Protein AF-A0A382GUI8-F1 (afdb_monomer_lite)

Foldseek 3Di:
DQPQPDQDVVQVVVCVVVVDGDDPCRDDPVVVVVVVVVLLVVLVCCLVVVDPDPQADSVPRDGNPPPPCPDPVNPDCVVVVVVVVVD

Radius of gyration: 16.15 Å; chains: 1; bounding box: 35×31×39 Å

Organism: NCBI:txid408172

Structure (mmCIF, N/CA/C/O backbone):
data_AF-A0A382GUI8-F1
#
_entry.id   AF-A0A382GUI8-F1
#
loop_
_atom_site.group_PDB
_atom_site.id
_atom_site.type_symbol
_atom_site.label_atom_id
_atom_site.label_alt_id
_atom_site.label_comp_id
_atom_site.label_asym_id
_atom_site.label_entity_id
_atom_site.label_seq_id
_atom_site.pdbx_PDB_ins_code
_atom_site.Cartn_x
_atom_site.Cartn_y
_atom_site.Cartn_z
_atom_site.occupancy
_atom_site.B_iso_or_equiv
_atom_site.auth_seq_id
_atom_site.auth_comp_id
_atom_site.auth_asym_id
_atom_site.auth_atom_id
_atom_site.pdbx_PDB_model_num
ATOM 1 N N . MET A 1 1 ? 7.648 19.139 -5.990 1.00 39.88 1 MET A N 1
ATOM 2 C CA . MET A 1 1 ? 8.481 18.568 -7.070 1.00 39.88 1 MET A CA 1
ATOM 3 C C . MET A 1 1 ? 8.312 17.058 -7.044 1.00 39.88 1 MET A C 1
ATOM 5 O O . MET A 1 1 ? 8.647 16.446 -6.038 1.00 39.88 1 MET A O 1
ATOM 9 N N . HIS A 1 2 ? 7.696 16.494 -8.084 1.00 47.62 2 HIS A N 1
ATOM 10 C CA . HIS A 1 2 ? 7.553 15.050 -8.273 1.00 47.62 2 HIS A CA 1
ATOM 11 C C . HIS A 1 2 ? 8.880 14.495 -8.790 1.00 47.62 2 HIS A C 1
ATOM 13 O O . HIS A 1 2 ? 9.276 14.811 -9.907 1.00 47.62 2 HIS A O 1
ATOM 19 N N . THR A 1 3 ? 9.570 13.684 -7.995 1.00 51.59 3 THR A N 1
ATOM 20 C CA . THR A 1 3 ? 10.707 12.902 -8.489 1.00 51.59 3 THR A CA 1
ATOM 21 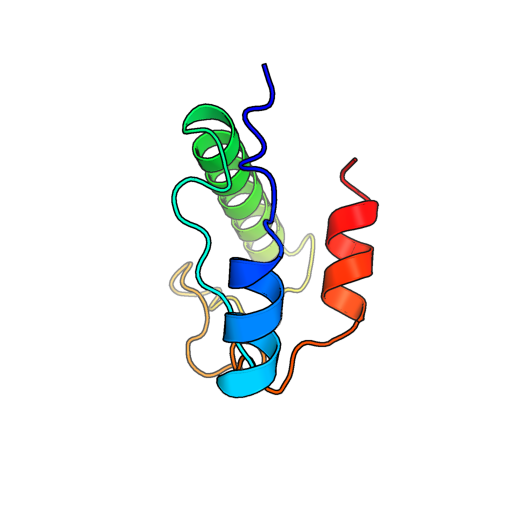C C . THR A 1 3 ? 10.165 11.540 -8.899 1.00 51.59 3 THR A C 1
ATOM 23 O O . THR A 1 3 ? 10.195 10.597 -8.117 1.00 51.59 3 THR A O 1
ATOM 26 N N . GLN A 1 4 ? 9.569 11.451 -10.089 1.00 62.53 4 GLN A N 1
ATOM 27 C CA . GLN A 1 4 ? 9.299 10.144 -10.683 1.00 62.53 4 GLN A CA 1
ATOM 28 C C . GLN A 1 4 ? 10.637 9.586 -11.160 1.00 62.53 4 GLN A C 1
ATOM 30 O O . GLN A 1 4 ? 11.297 10.195 -12.000 1.00 62.53 4 GLN A O 1
ATOM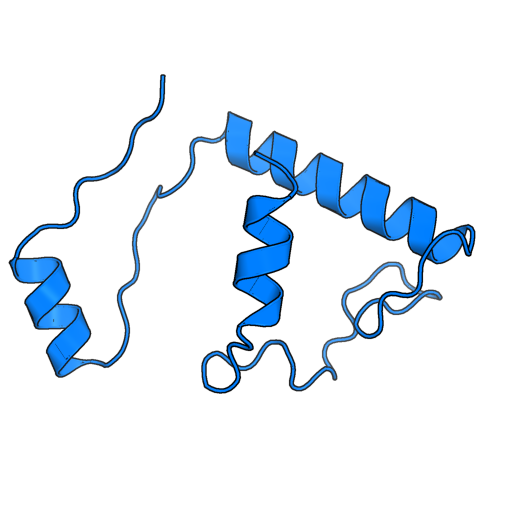 35 N N . VAL A 1 5 ? 11.063 8.461 -10.583 1.00 69.56 5 VAL A N 1
ATOM 36 C CA . VAL A 1 5 ? 12.165 7.679 -11.146 1.00 69.56 5 VAL A CA 1
ATOM 37 C C . VAL A 1 5 ? 11.667 7.157 -12.497 1.00 69.56 5 VAL A C 1
ATOM 39 O O . VAL A 1 5 ? 10.651 6.459 -12.514 1.00 69.56 5 VAL A O 1
ATOM 42 N N . PRO A 1 6 ? 12.291 7.536 -13.625 1.00 82.69 6 PRO A N 1
ATOM 43 C CA . PRO A 1 6 ? 11.837 7.083 -14.929 1.00 82.69 6 PRO A CA 1
ATOM 44 C C . PRO A 1 6 ? 12.057 5.575 -15.045 1.00 82.69 6 PRO A C 1
ATOM 46 O O . PRO A 1 6 ? 13.138 5.083 -14.726 1.00 82.69 6 PRO A O 1
ATOM 49 N N . ILE A 1 7 ? 11.032 4.861 -15.506 1.00 87.81 7 ILE A N 1
ATOM 50 C CA . ILE A 1 7 ? 11.135 3.437 -15.831 1.00 87.81 7 ILE A CA 1
ATOM 51 C C . ILE A 1 7 ? 11.976 3.317 -17.102 1.00 87.81 7 ILE A C 1
ATOM 53 O O . ILE A 1 7 ? 11.681 3.954 -18.115 1.00 87.81 7 ILE A O 1
ATOM 57 N N . THR A 1 8 ? 13.044 2.531 -17.037 1.00 91.44 8 THR A N 1
ATOM 58 C CA . THR A 1 8 ? 13.958 2.288 -18.155 1.00 91.44 8 THR A CA 1
ATOM 59 C C . THR A 1 8 ? 13.585 1.015 -18.913 1.00 91.44 8 THR A C 1
ATOM 61 O O . THR A 1 8 ? 12.841 0.179 -18.409 1.00 91.44 8 THR A O 1
ATOM 64 N N . GLN A 1 9 ? 14.138 0.823 -20.116 1.00 91.69 9 GLN A N 1
ATOM 65 C CA . GLN A 1 9 ? 13.937 -0.425 -20.865 1.00 91.69 9 GLN A CA 1
ATOM 66 C C . GLN A 1 9 ? 14.435 -1.649 -20.082 1.00 91.69 9 GLN A C 1
ATOM 68 O O . GLN A 1 9 ? 13.762 -2.668 -20.046 1.00 91.69 9 GLN A O 1
ATOM 73 N N . ASN A 1 10 ? 15.552 -1.517 -19.362 1.00 92.38 10 ASN A N 1
ATOM 74 C CA . ASN A 1 10 ? 16.061 -2.586 -18.506 1.00 92.38 10 ASN A CA 1
ATOM 75 C C . ASN A 1 10 ? 15.068 -2.965 -17.392 1.00 92.38 10 ASN A C 1
ATOM 77 O O . ASN A 1 10 ? 14.957 -4.132 -17.037 1.00 92.38 10 ASN A O 1
ATOM 81 N N . ASP A 1 11 ? 14.325 -1.999 -16.846 1.00 91.50 11 ASP A N 1
ATOM 82 C CA . ASP A 1 11 ? 13.291 -2.280 -15.845 1.00 91.50 11 ASP A CA 1
ATOM 83 C C . ASP A 1 11 ? 12.111 -3.063 -16.445 1.00 91.50 11 ASP A C 1
ATOM 85 O O . ASP A 1 11 ? 11.537 -3.928 -15.782 1.00 91.50 11 ASP A O 1
ATOM 89 N N . VAL A 1 12 ? 11.770 -2.786 -17.708 1.00 92.31 12 VAL A N 1
ATOM 90 C CA . VAL A 1 12 ? 10.751 -3.528 -18.469 1.00 92.31 12 VAL A CA 1
ATOM 91 C C . VAL A 1 12 ? 11.211 -4.958 -18.739 1.00 92.31 12 VAL A C 1
ATOM 93 O O . VAL A 1 12 ? 10.429 -5.895 -18.571 1.00 92.31 12 VAL A O 1
ATOM 96 N N . ASP A 1 13 ? 12.476 -5.137 -19.106 1.00 93.56 13 ASP A N 1
ATOM 97 C CA . ASP A 1 13 ? 13.050 -6.455 -19.371 1.00 93.56 13 ASP A CA 1
ATOM 98 C C . ASP A 1 13 ? 13.068 -7.297 -18.077 1.00 93.56 13 ASP A C 1
ATOM 100 O O . ASP A 1 13 ? 12.563 -8.418 -18.056 1.00 93.56 13 ASP A O 1
ATOM 104 N N . VAL A 1 14 ? 13.505 -6.714 -16.950 1.00 90.62 14 VAL A N 1
ATOM 105 C CA . VAL A 1 14 ? 13.467 -7.360 -15.622 1.00 90.62 14 VAL A CA 1
ATOM 106 C C . VAL A 1 14 ? 12.044 -7.737 -15.209 1.00 90.62 14 VAL A C 1
ATOM 108 O O . VAL A 1 14 ? 11.825 -8.835 -14.698 1.00 90.62 14 VAL A O 1
ATOM 111 N N . TYR A 1 15 ? 11.069 -6.850 -15.423 1.00 92.56 15 TYR A N 1
ATOM 112 C CA . TYR A 1 15 ? 9.667 -7.153 -15.144 1.00 92.56 15 TYR A CA 1
ATOM 113 C C . TYR A 1 15 ? 9.162 -8.329 -15.984 1.00 92.56 15 TYR A C 1
ATOM 115 O O . TYR A 1 15 ? 8.472 -9.200 -15.461 1.00 92.56 15 TYR A O 1
ATOM 123 N N . THR A 1 16 ? 9.517 -8.361 -17.269 1.00 92.00 16 THR A N 1
ATOM 124 C CA . THR A 1 16 ? 9.096 -9.418 -18.197 1.00 92.00 16 THR A CA 1
ATOM 125 C C . THR A 1 16 ? 9.664 -10.776 -17.785 1.00 92.00 16 THR A C 1
ATOM 127 O O . THR A 1 16 ? 8.943 -11.771 -17.817 1.00 92.00 16 THR A O 1
ATOM 130 N N . ASP A 1 17 ? 10.916 -10.809 -17.328 1.00 91.62 17 ASP A N 1
ATOM 131 C CA . ASP A 1 17 ? 11.590 -12.044 -16.923 1.00 91.62 17 ASP A CA 1
ATOM 132 C C . ASP A 1 17 ? 11.154 -12.547 -15.538 1.00 91.62 17 ASP A C 1
ATOM 134 O O . ASP A 1 17 ? 11.024 -13.753 -15.322 1.00 91.62 17 ASP A O 1
ATOM 138 N N . LEU A 1 18 ? 10.945 -11.640 -14.577 1.00 90.94 18 LEU A N 1
ATOM 139 C CA . LEU A 1 18 ? 10.676 -11.997 -13.177 1.00 90.94 18 LEU A CA 1
ATOM 140 C C . LEU A 1 18 ? 9.191 -11.943 -12.797 1.00 90.94 18 LEU A C 1
ATOM 142 O O . LEU A 1 18 ? 8.813 -12.451 -11.742 1.00 90.94 18 LEU A O 1
ATOM 146 N N . GLY A 1 19 ? 8.352 -11.299 -13.610 1.00 90.31 19 GLY A N 1
ATOM 147 C CA . GLY A 1 19 ? 6.943 -11.024 -13.314 1.00 90.31 19 GLY A CA 1
ATOM 148 C C . GLY A 1 19 ? 6.716 -9.898 -12.296 1.00 90.31 19 GLY A C 1
ATOM 149 O O . GLY A 1 19 ? 5.573 -9.611 -11.942 1.00 90.31 19 GLY A O 1
ATOM 150 N N . TYR A 1 20 ? 7.778 -9.249 -11.804 1.00 86.56 20 TYR A N 1
ATOM 151 C CA . TYR A 1 20 ? 7.696 -8.129 -10.865 1.00 86.56 20 TYR A CA 1
ATOM 152 C C . TYR A 1 20 ? 8.885 -7.170 -11.007 1.00 86.56 20 TYR A C 1
ATOM 154 O O . TYR A 1 20 ? 9.968 -7.545 -11.449 1.00 86.56 20 TYR A O 1
ATOM 162 N N . LEU A 1 21 ? 8.688 -5.919 -10.580 1.00 87.06 21 LEU A N 1
ATOM 163 C CA . LEU A 1 21 ? 9.719 -4.880 -10.556 1.00 87.06 21 LEU A CA 1
ATOM 164 C C . LEU A 1 21 ? 9.677 -4.126 -9.225 1.00 87.06 21 LEU A C 1
ATOM 166 O O . LEU A 1 21 ? 8.615 -3.704 -8.768 1.00 87.06 21 LEU A O 1
ATOM 170 N N . VAL A 1 22 ? 10.843 -3.916 -8.611 1.00 86.44 22 VAL A N 1
ATOM 171 C CA . VAL A 1 22 ? 10.968 -3.159 -7.358 1.00 86.44 22 VAL A CA 1
ATOM 172 C C . VAL A 1 22 ? 11.541 -1.775 -7.638 1.00 86.44 22 VAL A C 1
ATOM 174 O O . VAL A 1 22 ? 12.744 -1.621 -7.841 1.00 86.44 22 VAL A O 1
ATOM 177 N N . ILE A 1 23 ? 10.693 -0.749 -7.566 1.00 83.69 23 ILE A N 1
ATOM 178 C CA . ILE A 1 23 ? 11.116 0.648 -7.710 1.00 83.69 23 ILE A CA 1
ATOM 179 C C . ILE A 1 23 ? 11.423 1.234 -6.332 1.00 83.69 23 ILE A C 1
ATOM 181 O O . ILE A 1 23 ? 10.547 1.398 -5.480 1.00 83.69 23 ILE A O 1
ATOM 185 N N . ARG A 1 24 ? 12.690 1.585 -6.105 1.00 84.12 24 ARG A N 1
ATOM 186 C CA . ARG A 1 24 ? 13.109 2.275 -4.879 1.00 84.12 24 ARG A CA 1
ATOM 187 C C . ARG A 1 24 ? 12.817 3.765 -4.992 1.00 84.12 24 ARG A C 1
ATOM 189 O O . ARG A 1 24 ? 13.005 4.359 -6.046 1.00 84.12 24 ARG A O 1
ATOM 196 N N . ASN A 1 25 ? 12.407 4.374 -3.879 1.00 83.69 25 ASN A N 1
ATOM 197 C CA . ASN A 1 25 ? 12.097 5.806 -3.801 1.00 83.69 25 ASN A CA 1
ATOM 198 C C . ASN A 1 25 ? 11.026 6.266 -4.810 1.00 83.69 25 ASN A C 1
ATOM 200 O O . ASN A 1 25 ? 11.070 7.400 -5.277 1.00 83.69 25 ASN A O 1
ATOM 204 N N . ALA A 1 26 ? 10.049 5.404 -5.119 1.00 84.06 26 ALA A N 1
ATOM 205 C CA . ALA A 1 26 ? 8.935 5.734 -6.014 1.00 84.06 26 ALA A CA 1
ATOM 206 C C . ALA A 1 26 ? 8.108 6.944 -5.530 1.00 84.06 26 ALA A C 1
ATOM 208 O O . ALA A 1 26 ? 7.501 7.652 -6.330 1.00 84.06 26 ALA A O 1
ATOM 209 N N . PHE A 1 27 ? 8.109 7.202 -4.217 1.00 82.56 27 PHE A N 1
ATOM 210 C CA . PHE A 1 27 ? 7.442 8.341 -3.599 1.00 82.56 27 PHE A CA 1
ATOM 211 C C . PHE A 1 27 ? 8.423 9.199 -2.806 1.00 82.56 27 PHE A C 1
ATOM 213 O O . PHE A 1 27 ? 9.352 8.701 -2.166 1.00 82.56 27 PHE A O 1
ATOM 220 N N . THR A 1 28 ? 8.168 10.508 -2.787 1.00 85.06 28 THR A N 1
ATOM 221 C CA . THR A 1 28 ? 8.874 11.424 -1.891 1.00 85.06 28 THR A CA 1
ATOM 222 C C . THR A 1 28 ? 8.492 11.147 -0.438 1.00 85.06 28 THR A C 1
ATOM 224 O O . THR A 1 28 ? 7.386 10.690 -0.139 1.00 85.06 28 THR A O 1
ATOM 227 N N . LYS A 1 29 ? 9.373 11.513 0.500 1.00 87.31 29 LYS A N 1
ATOM 228 C CA . LYS A 1 29 ? 9.084 11.410 1.938 1.00 87.31 29 LYS A CA 1
ATOM 229 C C . LYS A 1 29 ? 7.791 12.135 2.329 1.00 87.31 29 LYS A C 1
ATOM 231 O O . LYS A 1 29 ? 7.019 11.606 3.120 1.00 87.31 29 LYS A O 1
ATOM 236 N N . SER A 1 30 ? 7.540 13.312 1.750 1.00 85.19 30 SER A N 1
ATOM 237 C CA . SER A 1 30 ? 6.311 14.069 2.004 1.00 85.19 30 SER A CA 1
ATOM 238 C C . SER A 1 30 ? 5.067 13.321 1.531 1.00 85.19 30 SER A C 1
ATOM 240 O O . SER A 1 30 ? 4.093 13.249 2.271 1.00 85.19 30 SER A O 1
ATOM 242 N N . ARG A 1 31 ? 5.105 12.699 0.344 1.00 85.88 31 ARG A N 1
ATOM 243 C CA . ARG A 1 31 ? 3.979 11.904 -0.160 1.00 85.88 31 ARG A CA 1
ATOM 244 C C . ARG A 1 31 ? 3.730 10.679 0.713 1.00 85.88 31 ARG A C 1
ATOM 246 O O . ARG A 1 31 ? 2.578 10.403 1.019 1.00 85.88 31 ARG A O 1
ATOM 253 N N . ILE A 1 32 ? 4.785 9.997 1.165 1.00 86.06 32 ILE A N 1
ATOM 254 C CA . ILE A 1 32 ? 4.663 8.875 2.109 1.00 86.06 32 ILE A CA 1
ATOM 255 C C . I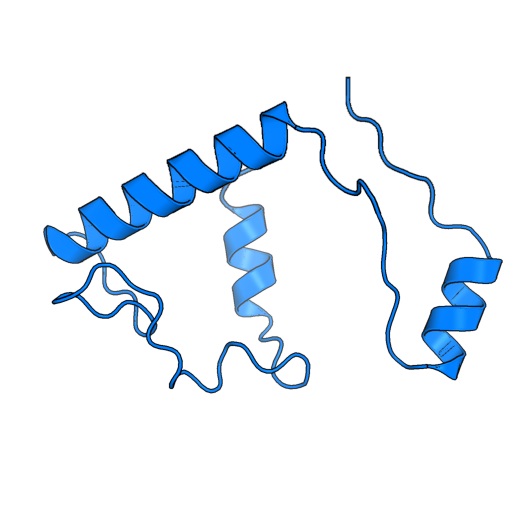LE A 1 32 ? 3.981 9.338 3.403 1.00 86.06 32 ILE A C 1
ATOM 257 O O . ILE A 1 32 ? 3.046 8.693 3.862 1.00 86.06 32 ILE A O 1
ATOM 261 N N . GLN A 1 33 ? 4.393 10.478 3.966 1.00 86.88 33 GLN A N 1
ATOM 262 C CA . GLN A 1 33 ? 3.764 11.034 5.169 1.00 86.88 33 GLN A CA 1
ATOM 263 C C . GLN A 1 33 ? 2.285 11.369 4.949 1.00 86.88 33 GLN A C 1
ATOM 265 O O . GLN A 1 33 ? 1.457 11.029 5.789 1.00 86.88 33 GLN A O 1
ATOM 270 N N . SER A 1 34 ? 1.935 11.986 3.818 1.00 82.12 34 SER A N 1
ATOM 271 C CA . SER A 1 34 ? 0.537 12.268 3.482 1.00 82.12 34 SER A CA 1
ATOM 272 C C . SER A 1 34 ? -0.302 10.995 3.353 1.00 82.12 34 SER A C 1
ATOM 274 O O . SER A 1 34 ? -1.426 10.969 3.844 1.00 82.12 34 SER A O 1
ATOM 276 N N . LEU A 1 35 ? 0.243 9.937 2.742 1.00 84.62 35 LEU A N 1
ATOM 277 C CA . LEU A 1 35 ? -0.443 8.649 2.608 1.00 84.62 35 LEU A CA 1
ATOM 278 C C . LEU A 1 35 ? -0.682 7.987 3.967 1.00 84.62 35 LEU A C 1
ATOM 280 O O . LEU A 1 35 ? -1.779 7.502 4.215 1.00 84.62 35 LEU A O 1
ATOM 284 N N . LEU A 1 36 ? 0.306 8.017 4.866 1.00 84.69 36 LEU A N 1
ATOM 285 C CA . LEU A 1 36 ? 0.144 7.492 6.225 1.00 84.69 36 LEU A CA 1
ATOM 286 C C . LEU A 1 36 ? -0.990 8.210 6.969 1.00 84.69 36 LEU A C 1
ATOM 288 O O . LEU A 1 36 ? -1.877 7.558 7.506 1.00 84.69 36 LEU A O 1
ATOM 292 N N . VAL A 1 37 ? -1.021 9.546 6.911 1.00 84.81 37 VAL A N 1
ATOM 293 C CA . VAL A 1 37 ? -2.086 10.346 7.541 1.00 84.81 37 VAL A CA 1
ATOM 294 C C . VAL A 1 37 ? -3.463 10.036 6.945 1.00 84.81 37 VAL A C 1
ATOM 296 O O . VAL A 1 37 ? -4.455 9.998 7.672 1.00 84.81 37 VAL A O 1
ATOM 299 N N . ALA A 1 38 ? -3.551 9.824 5.631 1.00 83.12 38 ALA A N 1
ATOM 300 C CA . ALA A 1 38 ? -4.804 9.451 4.979 1.00 83.12 38 ALA A CA 1
ATOM 301 C C . ALA A 1 38 ? -5.299 8.071 5.443 1.00 83.12 38 ALA A C 1
ATOM 303 O O . ALA A 1 38 ? -6.477 7.922 5.766 1.00 83.12 38 ALA A O 1
ATOM 304 N N . VAL A 1 39 ? -4.397 7.089 5.548 1.00 82.62 39 VAL A N 1
ATOM 305 C CA . VAL A 1 39 ? -4.716 5.748 6.060 1.00 82.62 39 VAL A CA 1
ATOM 306 C C . VAL A 1 39 ? -5.177 5.807 7.518 1.00 82.62 39 VAL A C 1
ATOM 308 O O . VAL A 1 39 ? -6.178 5.178 7.852 1.00 82.62 39 VAL A O 1
ATOM 311 N N . ASP A 1 40 ? -4.526 6.603 8.369 1.00 83.25 40 ASP A N 1
ATOM 312 C CA . ASP A 1 40 ? -4.946 6.776 9.766 1.00 83.25 40 ASP A CA 1
ATOM 313 C C . ASP A 1 40 ? -6.374 7.328 9.868 1.00 83.25 40 ASP A C 1
ATOM 315 O O . ASP A 1 40 ? -7.208 6.777 10.587 1.00 83.25 40 ASP A O 1
ATOM 319 N N . ARG A 1 41 ? -6.700 8.361 9.079 1.00 82.62 41 ARG A N 1
ATOM 320 C CA . ARG A 1 41 ? -8.062 8.922 9.023 1.00 82.62 41 ARG A CA 1
ATOM 321 C C . ARG A 1 41 ? -9.080 7.910 8.516 1.00 82.62 41 ARG A C 1
ATOM 323 O O . ARG A 1 41 ? -10.208 7.870 8.999 1.0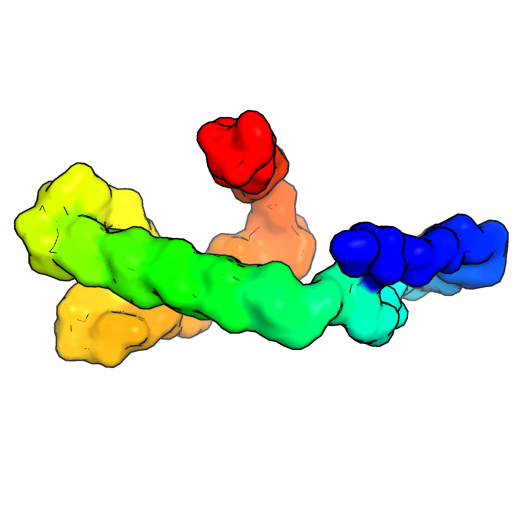0 82.62 41 ARG A O 1
ATOM 330 N N . LEU A 1 42 ? -8.699 7.105 7.529 1.00 80.44 42 LEU A N 1
ATOM 331 C CA . LEU A 1 42 ? -9.552 6.063 6.976 1.00 80.44 42 LEU A CA 1
ATOM 332 C C . LEU A 1 42 ? -9.873 4.993 8.034 1.00 80.44 42 LEU A C 1
ATOM 334 O O . LEU A 1 42 ? -11.031 4.594 8.164 1.00 80.44 42 LEU A O 1
ATOM 338 N N . ILE A 1 43 ? -8.875 4.590 8.826 1.00 79.75 43 ILE A N 1
ATOM 339 C CA . ILE A 1 43 ? -9.054 3.701 9.981 1.00 79.75 43 ILE A CA 1
ATOM 340 C C . ILE A 1 43 ? -9.996 4.345 11.006 1.00 79.75 43 ILE A C 1
ATOM 342 O O . ILE A 1 43 ? -10.933 3.691 11.457 1.00 79.75 43 ILE A O 1
ATOM 346 N N . ASP A 1 44 ? -9.794 5.620 11.346 1.00 83.12 44 ASP A N 1
ATOM 347 C CA . ASP A 1 44 ? -10.632 6.327 12.322 1.00 83.12 44 ASP A CA 1
ATOM 348 C C . ASP A 1 44 ? -12.109 6.347 11.911 1.00 83.12 44 ASP A C 1
ATOM 350 O O . ASP A 1 44 ? -12.974 6.014 12.721 1.00 83.12 44 ASP A O 1
ATOM 354 N N . ARG A 1 45 ? -12.404 6.640 10.639 1.00 81.44 45 ARG A N 1
ATOM 355 C CA . ARG A 1 45 ? -13.773 6.570 10.096 1.00 81.44 45 ARG A CA 1
ATOM 356 C C . ARG A 1 45 ? -14.358 5.163 10.174 1.00 81.44 45 ARG A C 1
ATOM 358 O O . ARG A 1 45 ? -15.518 4.992 10.541 1.00 81.44 45 ARG A O 1
ATOM 365 N N . ALA A 1 46 ? -13.563 4.141 9.860 1.00 80.00 46 ALA A N 1
ATOM 366 C CA . ALA A 1 46 ? -14.031 2.759 9.911 1.00 80.00 46 ALA A CA 1
ATOM 367 C C . ALA A 1 46 ? -14.372 2.294 11.336 1.00 80.00 46 ALA A C 1
ATOM 369 O O . ALA A 1 46 ? -15.285 1.485 11.536 1.00 80.00 46 ALA A O 1
ATOM 370 N N . LEU A 1 47 ? -13.652 2.819 12.330 1.00 80.00 47 LEU A N 1
ATOM 371 C CA . LEU A 1 47 ? -13.922 2.594 13.751 1.00 80.00 47 LEU A CA 1
ATOM 372 C C . LEU A 1 47 ? -15.128 3.391 14.245 1.00 80.00 47 LEU A C 1
ATOM 374 O O . LEU A 1 47 ? -15.889 2.875 15.058 1.00 80.00 47 LEU A O 1
ATOM 378 N N . ALA A 1 48 ? -15.322 4.610 13.735 1.00 84.88 48 ALA A N 1
ATOM 379 C CA . ALA A 1 48 ? -16.514 5.416 13.993 1.00 84.88 48 ALA A CA 1
ATOM 380 C C . ALA A 1 48 ? -17.790 4.810 13.374 1.00 84.88 48 ALA A C 1
ATOM 382 O O . ALA A 1 48 ? -18.895 5.183 13.757 1.00 84.88 48 ALA A O 1
ATOM 383 N N . GLY A 1 49 ? -17.640 3.841 12.463 1.00 81.12 49 GLY A N 1
ATOM 384 C CA . GLY A 1 49 ? -18.747 3.201 11.754 1.00 81.12 49 GLY A CA 1
ATOM 385 C C . GLY A 1 49 ? -19.178 3.949 10.492 1.00 81.12 49 GLY A C 1
ATOM 386 O O . GLY A 1 49 ? -20.150 3.545 9.863 1.00 81.12 49 GLY A O 1
ATOM 387 N N . ASP A 1 50 ? -18.439 4.988 10.093 1.00 77.06 50 ASP A N 1
ATOM 388 C CA . ASP A 1 50 ? -18.731 5.803 8.909 1.00 77.06 50 ASP A CA 1
ATOM 389 C C . ASP A 1 50 ? -18.434 5.059 7.597 1.00 77.06 50 ASP A C 1
ATOM 391 O O . ASP A 1 50 ? -18.955 5.413 6.540 1.00 77.06 50 ASP A O 1
ATOM 395 N N . CYS A 1 51 ? -17.575 4.034 7.638 1.00 71.62 51 CYS A N 1
ATOM 396 C CA . CYS A 1 51 ? -17.313 3.157 6.501 1.00 71.62 51 CYS A CA 1
ATOM 397 C C . CYS A 1 51 ? -16.944 1.730 6.937 1.00 71.62 51 CYS A C 1
ATOM 399 O O . CYS A 1 51 ? -16.417 1.504 8.026 1.00 71.62 51 CYS A O 1
ATOM 401 N N . GLU A 1 52 ? -17.181 0.743 6.074 1.00 70.00 52 GLU A N 1
ATOM 402 C CA . GLU A 1 52 ? -16.723 -0.630 6.298 1.00 70.00 52 GLU A CA 1
ATOM 403 C C . GLU A 1 52 ? -15.424 -0.901 5.544 1.00 70.00 52 GLU A C 1
ATOM 405 O O . GLU A 1 52 ? -15.317 -0.647 4.347 1.00 70.00 52 GLU A O 1
ATOM 410 N N . ILE A 1 53 ? -14.425 -1.431 6.252 1.00 70.31 53 ILE A N 1
ATOM 411 C CA . ILE A 1 53 ? -13.137 -1.807 5.669 1.00 70.31 53 ILE A CA 1
ATOM 412 C C . ILE A 1 53 ? -12.830 -3.234 6.099 1.00 70.31 53 ILE A C 1
ATOM 414 O O . ILE A 1 53 ? -12.421 -3.482 7.232 1.00 70.31 53 ILE A O 1
ATOM 418 N N . GLY A 1 54 ? -13.045 -4.178 5.181 1.00 65.81 54 GLY A N 1
ATOM 419 C CA . GLY A 1 54 ? -12.994 -5.620 5.458 1.00 65.81 54 GLY A CA 1
ATOM 420 C C . GLY A 1 54 ? -11.620 -6.166 5.858 1.00 65.81 54 GLY A C 1
ATOM 421 O O . GLY A 1 54 ? -11.519 -7.308 6.295 1.00 65.81 54 GLY A O 1
ATOM 422 N N . TRP A 1 55 ? -10.561 -5.366 5.732 1.00 66.88 55 TRP A N 1
ATOM 423 C CA . TRP A 1 55 ? -9.193 -5.739 6.093 1.00 66.88 55 TRP A CA 1
ATOM 424 C C . TRP A 1 55 ? -8.653 -4.974 7.308 1.00 66.88 55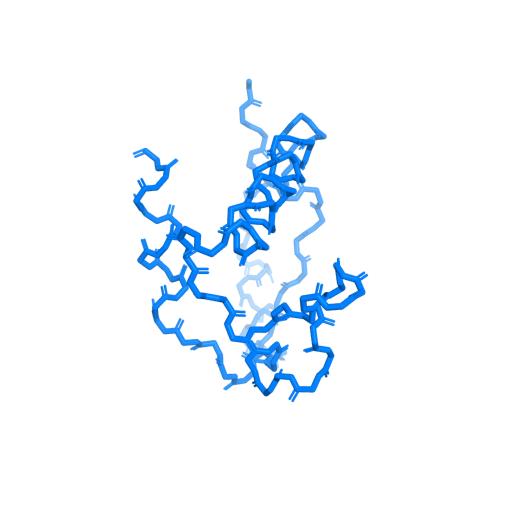 TRP A C 1
ATOM 426 O O . TRP A 1 55 ? -7.463 -5.073 7.580 1.00 66.88 55 TRP A O 1
ATOM 436 N N . ILE A 1 56 ? -9.476 -4.237 8.061 1.00 65.50 56 ILE A N 1
ATOM 437 C CA . ILE A 1 56 ? -9.065 -3.618 9.333 1.00 65.50 56 ILE A CA 1
ATOM 438 C C . ILE A 1 56 ? -9.669 -4.402 10.497 1.00 65.50 56 ILE A C 1
ATOM 440 O O . ILE A 1 56 ? -10.886 -4.545 10.607 1.00 65.50 56 ILE A O 1
ATOM 444 N N . ASP A 1 57 ? -8.813 -4.863 11.407 1.00 66.06 57 ASP A N 1
ATOM 445 C CA . ASP A 1 57 ? -9.249 -5.337 12.714 1.00 66.06 57 ASP A CA 1
ATOM 446 C C . ASP A 1 57 ? -9.630 -4.130 13.580 1.00 66.06 57 ASP A C 1
ATOM 448 O O . ASP A 1 57 ? -8.771 -3.398 14.089 1.00 66.06 57 ASP A O 1
ATOM 452 N N . LYS A 1 58 ? -10.941 -3.931 13.746 1.00 64.88 58 LYS A N 1
ATOM 453 C CA . LYS A 1 58 ? -11.510 -2.819 14.514 1.00 64.88 58 LYS A CA 1
ATOM 454 C C . LYS A 1 58 ? -11.089 -2.831 15.991 1.00 64.88 58 LYS A C 1
ATOM 456 O O . LYS A 1 58 ? -11.050 -1.774 16.611 1.00 64.88 58 LYS A O 1
ATOM 461 N N . GLY A 1 59 ? -10.747 -3.990 16.559 1.00 66.06 59 GLY A N 1
ATOM 462 C CA . GLY A 1 59 ? -10.315 -4.097 17.955 1.00 66.06 59 GLY A CA 1
ATOM 463 C C . GLY A 1 59 ? -8.875 -3.639 18.183 1.00 66.06 59 GLY A C 1
ATOM 464 O O . GLY A 1 59 ? -8.553 -3.140 19.257 1.00 66.06 59 GLY A O 1
ATOM 465 N N . ASN A 1 60 ? -8.017 -3.774 17.168 1.00 64.62 60 ASN A N 1
ATOM 466 C CA . ASN A 1 60 ? -6.574 -3.572 17.308 1.00 64.62 60 ASN A CA 1
ATOM 467 C C . ASN A 1 60 ? -6.008 -2.433 16.447 1.00 64.62 60 ASN A C 1
ATOM 469 O O . ASN A 1 60 ? -4.820 -2.141 16.551 1.00 64.62 60 ASN A O 1
ATOM 473 N N . ARG A 1 61 ? -6.824 -1.782 15.600 1.00 65.62 61 ARG A N 1
ATOM 474 C CA . ARG A 1 61 ? -6.375 -0.779 14.606 1.00 65.62 61 ARG A CA 1
ATOM 475 C C . ARG A 1 61 ? -5.274 -1.304 13.677 1.00 65.62 61 ARG A C 1
ATOM 477 O O . ARG A 1 61 ? -4.456 -0.540 13.172 1.00 65.62 61 ARG A O 1
ATOM 484 N N . LEU A 1 62 ? -5.227 -2.617 13.476 1.00 60.84 62 LEU A N 1
ATOM 485 C CA . LEU A 1 62 ? -4.222 -3.269 12.649 1.00 60.84 62 LEU A CA 1
ATOM 486 C C . LEU A 1 62 ? -4.862 -3.758 11.352 1.00 60.84 62 LEU A C 1
ATOM 488 O O . LEU A 1 62 ? -6.027 -4.166 11.364 1.00 60.84 62 LEU A O 1
ATOM 492 N N . PRO A 1 63 ? -4.108 -3.791 10.239 1.00 57.38 63 PRO A N 1
ATOM 493 C CA . PRO A 1 63 ? -4.513 -4.571 9.086 1.00 57.38 63 PRO A CA 1
ATOM 494 C C . PRO A 1 63 ? -4.750 -6.013 9.539 1.00 57.38 63 PRO A C 1
ATOM 496 O O . PRO A 1 63 ? -3.860 -6.651 10.112 1.00 57.38 63 PRO A O 1
ATOM 499 N N . ALA A 1 64 ? -5.948 -6.527 9.292 1.00 57.94 64 ALA A N 1
ATOM 500 C CA . ALA A 1 64 ? -6.272 -7.928 9.431 1.00 57.94 64 ALA A CA 1
ATOM 501 C C . ALA A 1 64 ? -5.373 -8.697 8.454 1.00 57.94 64 ALA A C 1
ATOM 503 O O . ALA A 1 64 ? -5.673 -8.832 7.268 1.00 57.94 64 ALA A O 1
ATOM 504 N N . ARG A 1 65 ? -4.242 -9.208 8.957 1.00 49.66 65 ARG A N 1
ATOM 505 C CA . ARG A 1 65 ? -3.235 -9.971 8.189 1.00 49.66 65 ARG A CA 1
ATOM 506 C C . ARG A 1 65 ? -3.788 -11.245 7.523 1.00 49.66 65 ARG A C 1
ATOM 508 O O . ARG A 1 65 ? -3.048 -11.942 6.844 1.00 49.66 65 ARG A O 1
ATOM 515 N N . MET A 1 66 ? -5.069 -11.546 7.727 1.00 45.34 66 MET A N 1
ATOM 516 C CA . MET A 1 66 ? -5.793 -12.710 7.213 1.00 45.34 66 MET A CA 1
ATOM 517 C C . MET A 1 66 ? -6.598 -12.409 5.935 1.00 45.34 66 MET A C 1
ATOM 519 O O . MET A 1 66 ? -7.218 -13.311 5.370 1.00 45.34 66 MET A O 1
ATOM 523 N N . GLY A 1 67 ? -6.604 -11.163 5.453 1.00 45.44 67 GLY A N 1
ATOM 524 C CA . GLY A 1 67 ? -7.200 -10.825 4.167 1.00 45.44 67 GLY A CA 1
ATOM 525 C C . GLY A 1 67 ? -6.321 -11.320 3.021 1.00 45.44 67 GLY A C 1
ATOM 526 O O . GLY A 1 67 ? -5.258 -10.768 2.760 1.00 45.44 67 GLY A O 1
ATOM 527 N N . HIS A 1 68 ? -6.810 -12.296 2.265 1.00 48.50 68 HIS A N 1
ATOM 528 C CA . HIS A 1 68 ? -6.298 -12.751 0.960 1.00 48.50 68 HIS A CA 1
ATOM 529 C C . HIS A 1 68 ? -6.156 -11.623 -0.093 1.00 48.50 68 HIS A C 1
ATOM 531 O O . HIS A 1 68 ? -5.721 -11.881 -1.209 1.00 48.50 68 HIS A O 1
ATOM 537 N N . LEU A 1 69 ? -6.509 -10.389 0.277 1.00 47.28 69 LEU A N 1
ATOM 538 C CA . LEU A 1 69 ? -6.457 -9.144 -0.487 1.00 47.28 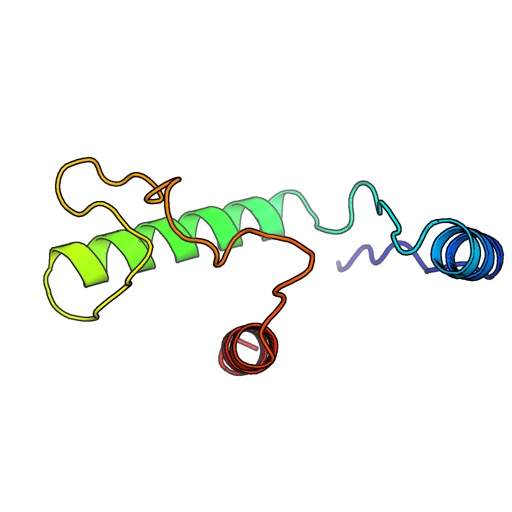69 LEU A CA 1
ATOM 539 C C . LEU A 1 69 ? -5.061 -8.492 -0.529 1.00 47.28 69 LEU A C 1
ATOM 541 O O . LEU A 1 69 ? -4.848 -7.584 -1.319 1.00 47.28 69 LEU A O 1
ATOM 545 N N . LEU A 1 70 ? -4.105 -8.940 0.295 1.00 45.38 70 LEU A N 1
ATOM 546 C CA . LEU A 1 70 ? -2.705 -8.479 0.240 1.00 45.38 70 LEU A CA 1
ATOM 547 C C . LEU A 1 70 ? -1.793 -9.416 -0.574 1.00 45.38 70 LEU A C 1
ATOM 549 O O . LEU A 1 70 ? -0.574 -9.249 -0.565 1.00 45.38 70 LEU A O 1
ATOM 553 N N . HIS A 1 71 ? -2.363 -10.414 -1.259 1.00 42.38 71 HIS A N 1
ATOM 554 C CA . HIS A 1 71 ? -1.603 -11.276 -2.160 1.00 42.38 71 HIS A CA 1
ATOM 555 C C . HIS A 1 71 ? -1.329 -10.515 -3.469 1.00 42.38 71 HIS A C 1
ATOM 557 O O . HIS A 1 71 ? -2.294 -10.087 -4.104 1.00 42.38 71 HIS A O 1
ATOM 563 N N . PRO A 1 72 ? -0.064 -10.369 -3.910 1.00 47.66 72 PRO A N 1
ATOM 564 C CA . PRO A 1 72 ? 0.270 -9.693 -5.170 1.00 47.66 72 PRO A CA 1
ATOM 565 C C . PRO A 1 72 ? -0.471 -10.296 -6.372 1.00 47.66 72 PRO A C 1
ATOM 567 O O . PRO A 1 72 ? -0.921 -9.579 -7.257 1.00 47.66 72 PRO A O 1
ATOM 570 N N . ASP A 1 73 ? -0.686 -11.612 -6.339 1.00 49.91 73 ASP A N 1
ATOM 571 C CA . ASP A 1 73 ? -1.373 -12.373 -7.391 1.00 49.91 73 ASP A CA 1
ATOM 572 C C . ASP A 1 73 ? -2.898 -12.151 -7.426 1.00 49.91 73 ASP A C 1
ATOM 574 O O . ASP A 1 73 ? -3.582 -12.672 -8.303 1.00 49.91 73 ASP A O 1
ATOM 578 N N . LYS A 1 74 ? -3.452 -11.417 -6.451 1.00 45.44 74 LYS A N 1
ATOM 579 C CA . LYS A 1 74 ? -4.880 -11.077 -6.342 1.00 45.44 74 LYS A CA 1
ATOM 580 C C . LYS A 1 74 ? -5.111 -9.567 -6.371 1.00 45.44 74 LYS A C 1
ATOM 582 O O . LYS A 1 74 ? -6.034 -9.075 -5.726 1.00 45.44 74 LYS A O 1
ATOM 587 N N . TYR A 1 75 ? -4.259 -8.838 -7.090 1.00 47.97 75 TYR A N 1
ATOM 588 C CA . TYR A 1 75 ? -4.464 -7.422 -7.370 1.00 47.97 75 TYR A CA 1
ATOM 589 C C . TYR A 1 75 ? -5.824 -7.233 -8.066 1.00 47.97 75 TYR A C 1
ATOM 591 O O . TYR A 1 75 ? -5.996 -7.604 -9.225 1.00 47.97 75 TYR A O 1
ATOM 599 N N . ASP A 1 76 ? -6.807 -6.722 -7.327 1.00 48.16 76 ASP A N 1
ATOM 600 C CA . ASP A 1 76 ? -8.159 -6.464 -7.820 1.00 48.16 76 ASP A CA 1
ATOM 601 C C . ASP A 1 76 ? -8.215 -5.061 -8.442 1.00 48.16 76 ASP A C 1
ATOM 603 O O . ASP A 1 76 ? -7.717 -4.098 -7.854 1.00 48.16 76 ASP A O 1
ATOM 607 N N . HIS A 1 77 ? -8.827 -4.935 -9.622 1.00 51.75 77 HIS A N 1
ATOM 608 C CA . HIS A 1 77 ? -8.990 -3.661 -10.327 1.00 51.75 77 HIS A CA 1
ATOM 609 C C . HIS A 1 77 ? -9.675 -2.574 -9.483 1.00 51.75 77 HIS A C 1
ATOM 611 O O . HIS A 1 77 ? -9.387 -1.397 -9.688 1.00 51.75 77 HIS A O 1
ATOM 617 N N . ALA A 1 78 ? -10.476 -2.941 -8.479 1.00 49.91 78 ALA A N 1
ATOM 618 C CA . ALA A 1 78 ? -11.074 -1.994 -7.540 1.00 49.91 78 ALA A CA 1
ATOM 619 C C . ALA A 1 78 ? -10.034 -1.143 -6.769 1.00 49.91 78 ALA A C 1
ATOM 621 O O . ALA A 1 78 ? -10.348 -0.039 -6.325 1.00 49.91 78 ALA A O 1
ATOM 622 N N . TYR A 1 79 ? -8.780 -1.603 -6.636 1.00 49.59 79 TYR A N 1
ATOM 623 C CA . TYR A 1 79 ? -7.690 -0.798 -6.064 1.00 49.59 79 TYR A CA 1
ATOM 624 C C . TYR A 1 79 ? -7.247 0.361 -6.969 1.00 49.59 79 TYR A C 1
ATOM 626 O O . TYR A 1 79 ? -6.776 1.377 -6.456 1.00 49.59 79 TYR A O 1
ATOM 634 N N . ALA A 1 80 ? -7.375 0.225 -8.293 1.00 51.41 80 ALA A N 1
ATOM 635 C CA . ALA A 1 80 ? -7.039 1.289 -9.238 1.00 51.41 80 ALA A CA 1
ATOM 636 C C . ALA A 1 80 ? -8.074 2.422 -9.187 1.00 51.41 80 ALA A C 1
ATOM 638 O O . ALA A 1 80 ? -7.695 3.593 -9.196 1.00 51.41 80 ALA A O 1
ATOM 639 N N . ASP A 1 81 ? -9.352 2.068 -9.044 1.00 42.31 81 ASP A N 1
ATOM 640 C CA . ASP A 1 81 ? -10.450 3.033 -8.949 1.00 42.31 81 ASP A CA 1
ATOM 641 C C . ASP A 1 81 ? -10.375 3.837 -7.641 1.00 42.31 81 ASP A C 1
ATOM 643 O O . ASP A 1 81 ? -10.501 5.060 -7.659 1.00 42.31 81 ASP A O 1
ATOM 647 N N . TRP A 1 82 ? -10.021 3.193 -6.520 1.00 46.97 82 TRP A N 1
ATOM 648 C CA . TRP A 1 82 ? -9.796 3.886 -5.243 1.00 46.97 82 TRP A CA 1
ATOM 649 C C . TRP A 1 82 ? -8.652 4.914 -5.300 1.00 46.97 82 TRP A C 1
ATOM 651 O O . TRP A 1 82 ? -8.723 5.962 -4.662 1.00 46.97 82 TRP A O 1
ATOM 661 N N . LEU A 1 83 ? -7.597 4.645 -6.076 1.00 46.94 83 LEU A N 1
ATOM 662 C CA . LEU A 1 83 ? -6.484 5.585 -6.257 1.00 46.94 83 LEU A CA 1
ATOM 663 C C . LEU A 1 83 ? -6.840 6.763 -7.180 1.00 46.94 83 LEU A C 1
ATOM 665 O O . LEU A 1 83 ? -6.185 7.804 -7.106 1.00 46.94 83 LEU A O 1
ATOM 669 N N . GLY A 1 84 ? -7.834 6.584 -8.055 1.00 43.09 84 GLY A N 1
ATOM 670 C CA . GLY A 1 84 ? -8.303 7.589 -9.007 1.00 43.09 84 GLY A CA 1
ATOM 671 C C . GLY A 1 84 ? -9.274 8.606 -8.408 1.00 43.09 84 GLY A C 1
ATOM 672 O O . GLY A 1 84 ? -9.294 9.745 -8.861 1.00 43.09 84 GLY A O 1
ATOM 673 N N . GLU A 1 85 ? -10.033 8.233 -7.377 1.00 40.66 85 GLU A N 1
ATOM 674 C CA . GLU A 1 85 ? -10.992 9.139 -6.721 1.00 40.66 85 GLU A CA 1
ATOM 675 C C . GLU A 1 85 ? -10.336 10.169 -5.775 1.00 40.66 85 GLU A C 1
ATOM 677 O O . GLU A 1 85 ? -10.992 11.125 -5.367 1.00 40.66 85 GLU A O 1
ATOM 682 N N . ASP A 1 86 ? -9.044 10.013 -5.463 1.00 42.06 86 ASP A N 1
ATOM 683 C CA . ASP A 1 86 ? -8.277 10.872 -4.540 1.00 42.06 86 ASP A CA 1
ATOM 684 C C . ASP A 1 86 ? -7.225 11.768 -5.255 1.00 42.06 86 ASP A C 1
ATOM 686 O O . ASP A 1 86 ? -6.317 12.315 -4.609 1.00 42.06 86 ASP A O 1
ATOM 690 N N . LEU A 1 87 ? -7.322 11.910 -6.589 1.00 39.25 87 LEU A N 1
ATOM 691 C CA . LEU A 1 87 ? -6.503 12.805 -7.433 1.00 39.25 87 LEU A CA 1
ATOM 692 C C . LEU A 1 87 ? -7.292 13.997 -7.988 1.00 39.25 87 LEU A C 1
ATOM 694 O O . LEU A 1 87 ? -8.408 13.796 -8.510 1.00 39.25 87 LEU A O 1
#

Sequence (87 aa):
MHTQVPITQNDVDVYTDLGYLVIRNAFTKSRIQSLLVAVDRLIDRALAGDCEIGWIDKGNRLPARMGHLLHPDKYDHAYADWLGEDL

pLDDT: mean 70.27, std 17.77, range [39.25, 93.56]

Secondary structure (DSSP, 8-state):
---PPPPPHHHHHHHHHHS----TT-S-HHHHHHHHHHHHHHHHHHHHTSS--TTEETTTTEE-TT-GGG-GGG--THHHHHHHTT-